Protein AF-A0A937BMG2-F1 (afdb_monomer)

Solvent-accessible surface area (backbone atoms only — not comparable to full-atom values): 7949 Å² total; per-residue (Å²): 131,71,90,59,48,69,49,46,76,72,67,55,80,77,91,63,54,74,65,59,49,51,59,53,59,67,68,58,58,62,50,76,37,63,42,77,58,66,40,32,90,58,61,60,48,101,86,64,48,54,66,69,43,70,67,50,51,52,50,52,52,51,52,43,49,52,44,12,68,67,45,82,71,44,69,44,48,32,33,41,40,30,57,51,87,45,74,50,58,53,53,45,35,63,73,71,65,43,77,40,61,45,56,58,38,79,53,59,69,61,49,54,70,68,46,74,87,65,74,82,63,90,85,70,96,72,85,75,86,108

Radius of gyration: 16.77 Å; Cα contacts (8 Å, |Δi|>4): 136; chains: 1; bounding box: 38×44×36 Å

Sequence (130 aa):
MDDLKSFRDQGTLFLHSPEALRERLRTIRAVIFDWDGVFNDGWKDIDGGSPFSEVGSMGVNMLRFGLWLQNEEHLPYAAVITGQHNGHAERFVQRERMHGLYMGFIHKPEAFDAFPCKAPTARGTGRLLL

Mean predicted aligned erro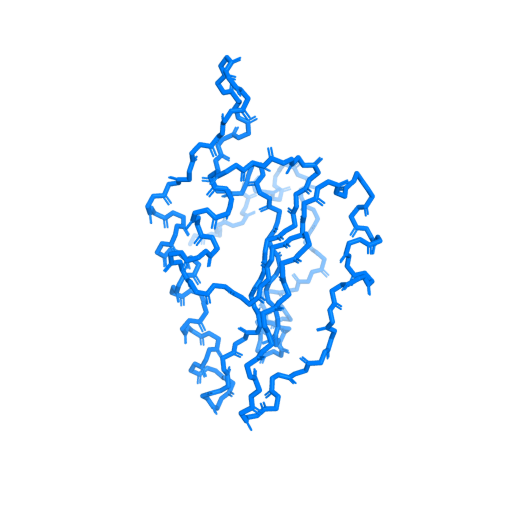r: 9.06 Å

Nearest PDB structures (foldseek):
  3n1u-assembly1_A  TM=8.073E-01  e=1.740E-04  Legionella pneumophila subsp. pneumophila str. Philadelphia 1
  3n07-assembly1_A-1  TM=7.385E-01  e=9.740E-05  Vibrio cholerae
  4hgr-assembly1_D  TM=7.710E-01  e=6.735E-04  Bacteroides thetaiotaomicron VPI-5482
  3e81-assembly1_A  TM=7.677E-01  e=1.283E-03  Bacteroides thetaiotaomicron

Foldseek 3Di:
DPPCVVVVVVVDDDPDDPVRVVVVLLPAQADEDEDQVQQFVNDADPVREGAGDPVSLVVVVVSQVVSCVSNVNQGRQYEYEYLADYVNRVVSCVVSVHPYYHYNCPPVVVVVVVPPPDRDDPDDPDDDDD

Secondary structure (DSSP, 8-state):
--TTHHHHHTT----S-HHHHHHHHTT--EEEEESTTTTS-S---TTS--PPPHHHHHHHHHHHHHHHHHTTT-PPEEEEE-SS--HHHHHHHHHTT-SEEE-S-SSHHHHHHHS------SS-------

Structure (mmCIF, N/CA/C/O backbone):
data_AF-A0A937BMG2-F1
#
_entry.id   AF-A0A937BMG2-F1
#
loop_
_atom_site.group_PDB
_atom_site.id
_atom_site.type_symbol
_atom_site.label_atom_id
_atom_site.label_alt_id
_atom_site.label_comp_id
_atom_site.label_asym_id
_atom_site.label_entity_id
_atom_site.label_seq_id
_atom_site.pdbx_PDB_ins_code
_atom_site.Cartn_x
_atom_site.Cartn_y
_atom_site.Cartn_z
_atom_site.occupancy
_atom_site.B_iso_or_equiv
_atom_site.auth_seq_id
_atom_site.auth_comp_id
_atom_site.auth_asym_id
_atom_site.auth_atom_id
_atom_site.pdbx_PDB_model_num
ATOM 1 N N . MET A 1 1 ? -14.597 23.841 6.722 1.00 55.25 1 MET A N 1
ATOM 2 C CA . MET A 1 1 ? -14.356 23.955 5.270 1.00 55.25 1 MET A CA 1
ATOM 3 C C . MET A 1 1 ? -14.721 22.598 4.688 1.00 55.25 1 MET A C 1
ATOM 5 O O . MET A 1 1 ? -14.432 21.612 5.350 1.00 55.25 1 MET A O 1
ATOM 9 N N . ASP A 1 2 ? -15.472 22.526 3.588 1.00 79.31 2 ASP A N 1
ATOM 10 C CA . ASP A 1 2 ? -15.768 21.232 2.953 1.00 79.31 2 ASP A CA 1
ATOM 11 C C . ASP A 1 2 ? -14.614 20.891 2.008 1.00 79.31 2 ASP A C 1
ATOM 13 O O . ASP A 1 2 ? -14.582 21.356 0.867 1.00 79.31 2 ASP A O 1
ATOM 17 N N . ASP A 1 3 ? -13.648 20.124 2.512 1.00 80.69 3 ASP A N 1
ATOM 18 C CA . ASP A 1 3 ? -12.410 19.766 1.806 1.00 80.69 3 ASP A CA 1
ATOM 19 C C . ASP A 1 3 ? -12.669 18.975 0.508 1.00 80.69 3 ASP A C 1
ATOM 21 O O . ASP A 1 3 ? -11.785 18.839 -0.336 1.00 80.69 3 ASP A O 1
ATOM 25 N N . LEU A 1 4 ? -13.898 18.480 0.311 1.00 83.81 4 LEU A N 1
ATOM 26 C CA . LEU A 1 4 ? -14.307 17.716 -0.866 1.00 83.81 4 LEU A CA 1
ATOM 27 C C . LEU A 1 4 ? -14.977 18.571 -1.948 1.00 83.81 4 LEU A C 1
ATOM 29 O O . LEU A 1 4 ? -15.289 18.059 -3.027 1.00 83.81 4 LEU A O 1
ATOM 33 N N . LYS A 1 5 ? -15.215 19.863 -1.688 1.00 85.88 5 LYS A N 1
ATOM 34 C CA . LYS A 1 5 ? -15.963 20.733 -2.603 1.00 85.88 5 LYS A CA 1
ATOM 35 C C . LYS A 1 5 ? -15.314 20.819 -3.987 1.00 85.88 5 LYS A C 1
ATOM 37 O O . LYS A 1 5 ? -16.014 20.659 -4.981 1.00 85.88 5 LYS A O 1
ATOM 42 N N . SER A 1 6 ? -13.997 21.015 -4.056 1.00 91.06 6 SER A N 1
ATOM 43 C CA . SER A 1 6 ? -13.262 21.118 -5.327 1.00 91.06 6 SER A CA 1
ATOM 44 C C . SER A 1 6 ? -13.437 19.873 -6.201 1.00 91.06 6 SER A C 1
ATOM 46 O O . SER A 1 6 ? -13.634 19.989 -7.406 1.00 91.06 6 SER A O 1
ATOM 48 N N . PHE A 1 7 ? -13.444 18.687 -5.594 1.00 89.38 7 PHE A N 1
ATOM 49 C CA . PHE A 1 7 ? -13.655 17.424 -6.298 1.00 89.38 7 PHE A CA 1
ATOM 50 C C . PHE A 1 7 ? -15.085 17.299 -6.830 1.00 89.38 7 PHE A C 1
ATOM 52 O O . PHE A 1 7 ? -15.277 16.866 -7.967 1.00 89.38 7 PHE A O 1
ATOM 59 N N . ARG A 1 8 ? -16.094 17.709 -6.044 1.00 87.75 8 ARG A N 1
ATOM 60 C CA . ARG A 1 8 ? -17.499 17.726 -6.496 1.00 87.75 8 ARG A CA 1
ATOM 61 C C . ARG A 1 8 ? -17.709 18.701 -7.646 1.00 87.75 8 AR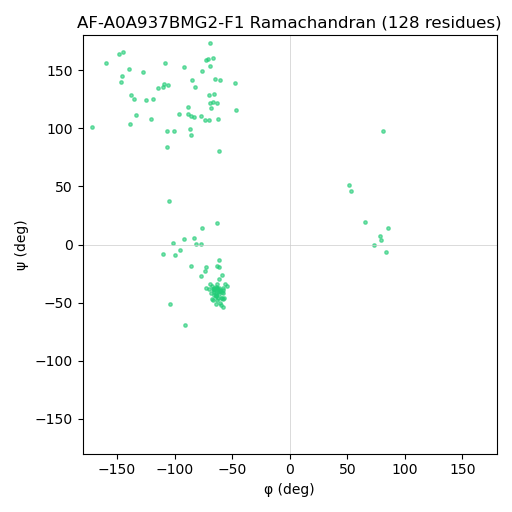G A C 1
ATOM 63 O O . ARG A 1 8 ? -18.365 18.346 -8.619 1.00 87.75 8 ARG A O 1
ATOM 70 N N . ASP A 1 9 ? -17.123 19.893 -7.550 1.00 93.38 9 ASP A N 1
ATOM 71 C CA . ASP A 1 9 ? -17.197 20.914 -8.599 1.00 93.38 9 ASP A CA 1
ATOM 72 C C . ASP A 1 9 ? -16.567 20.416 -9.917 1.00 93.38 9 ASP A C 1
ATOM 74 O O . ASP A 1 9 ? -17.011 20.791 -10.998 1.00 93.38 9 ASP A O 1
ATOM 78 N N . GLN A 1 10 ? -15.569 19.528 -9.836 1.00 93.25 10 GLN A N 1
ATOM 79 C CA . GLN A 1 10 ? -14.946 18.856 -10.984 1.00 93.25 10 GLN A CA 1
ATOM 80 C C . GLN A 1 10 ? -15.722 17.619 -11.480 1.00 93.25 10 GLN A C 1
ATOM 82 O O . GLN A 1 10 ? -15.255 16.916 -12.373 1.00 93.25 10 GLN A O 1
ATOM 87 N N . GLY A 1 11 ? -16.904 17.335 -10.922 1.00 92.25 11 GLY A N 1
ATOM 88 C CA . GLY A 1 11 ? -17.761 16.223 -11.340 1.00 92.25 11 GLY A CA 1
ATOM 89 C C . GLY A 1 11 ? -17.436 14.876 -10.689 1.00 92.25 11 GLY A C 1
ATOM 90 O O . GLY A 1 11 ? -17.921 13.845 -11.153 1.00 92.25 11 GLY A O 1
ATOM 91 N N . THR A 1 12 ? -16.641 14.853 -9.614 1.00 92.44 12 THR A N 1
ATOM 92 C CA . THR A 1 12 ? -16.333 13.606 -8.895 1.00 92.44 12 THR A CA 1
ATOM 93 C C . THR A 1 12 ? -17.587 13.049 -8.225 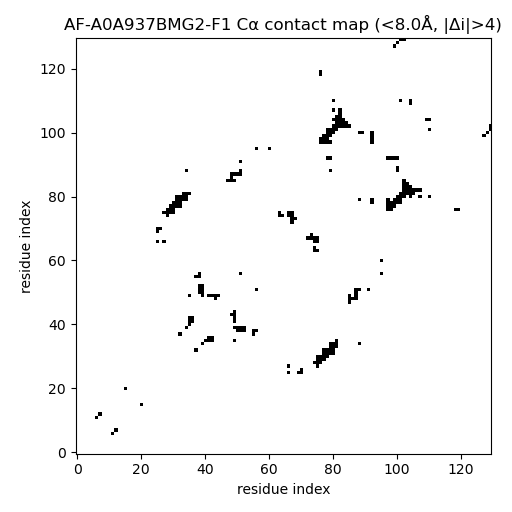1.00 92.44 12 THR A C 1
ATOM 95 O O . THR A 1 12 ? -18.195 13.698 -7.370 1.00 92.44 12 THR A O 1
ATOM 98 N N . LEU A 1 13 ? -17.940 11.808 -8.566 1.00 87.94 13 LEU A N 1
ATOM 99 C CA . LEU A 1 13 ? -19.010 11.067 -7.906 1.00 87.94 13 LEU A CA 1
ATOM 100 C C . LEU A 1 13 ? -18.457 10.307 -6.693 1.00 87.94 13 LEU A C 1
ATOM 102 O O . LEU A 1 13 ? -17.640 9.398 -6.829 1.00 87.94 13 LEU A O 1
ATOM 106 N N . PHE A 1 14 ? -18.948 10.637 -5.500 1.00 86.44 14 PHE A N 1
ATOM 107 C CA . PHE A 1 14 ? -18.618 9.905 -4.278 1.00 86.44 14 PHE A CA 1
ATOM 108 C C . PHE A 1 14 ? -19.565 8.715 -4.114 1.00 86.44 14 PHE A C 1
ATOM 110 O O . PHE A 1 14 ? -20.749 8.889 -3.839 1.00 86.44 14 PHE A O 1
ATOM 117 N N . LEU A 1 15 ? -19.040 7.499 -4.277 1.00 88.75 15 LEU A N 1
ATOM 118 C CA . LEU A 1 15 ? -19.835 6.265 -4.209 1.00 88.75 15 LEU A CA 1
ATOM 119 C C . LEU A 1 15 ? -20.269 5.892 -2.782 1.00 88.75 15 LEU A C 1
ATOM 121 O O . LEU A 1 15 ? -21.235 5.154 -2.599 1.00 88.75 15 LEU A O 1
ATOM 125 N N . HIS A 1 16 ? -19.553 6.379 -1.767 1.00 88.12 16 HIS A N 1
ATOM 126 C CA . HIS A 1 16 ? -19.788 6.056 -0.362 1.00 88.12 16 HIS A CA 1
ATOM 127 C C . HIS A 1 16 ? -19.622 7.293 0.520 1.00 88.12 16 HIS A C 1
ATOM 129 O O . HIS A 1 16 ? -18.832 8.185 0.203 1.00 88.12 16 HIS A O 1
ATOM 135 N N . SER A 1 17 ? -20.343 7.328 1.644 1.00 89.19 17 SER A N 1
ATOM 136 C CA . SER A 1 17 ? -20.139 8.357 2.664 1.00 89.19 17 SER A CA 1
ATOM 137 C C . SER A 1 17 ? -18.809 8.141 3.407 1.00 89.19 17 SER A C 1
ATOM 139 O O . SER A 1 17 ? -18.282 7.020 3.415 1.00 89.19 17 SER A O 1
ATOM 141 N N . PRO A 1 18 ? -18.261 9.176 4.067 1.00 87.94 18 PRO A N 1
ATOM 142 C CA . PRO A 1 18 ? -17.075 9.035 4.912 1.00 87.94 18 PRO A CA 1
ATOM 143 C C . PRO A 1 18 ? -17.224 7.962 6.001 1.00 87.94 18 PRO A C 1
ATOM 145 O O . PRO A 1 18 ? -16.271 7.247 6.302 1.00 87.94 18 PRO A O 1
ATOM 148 N N . GLU A 1 19 ? -18.422 7.812 6.565 1.00 91.44 19 GLU A N 1
ATOM 149 C CA . GLU A 1 19 ? -18.742 6.803 7.579 1.00 91.44 19 GLU A CA 1
ATOM 150 C C . GLU A 1 19 ? -18.688 5.399 6.977 1.00 91.44 19 GLU A C 1
ATOM 152 O O . GLU A 1 19 ? -18.030 4.519 7.527 1.00 91.44 19 GLU A O 1
ATOM 157 N N . ALA A 1 20 ? -19.302 5.202 5.807 1.00 91.38 20 ALA A N 1
ATOM 158 C CA . ALA A 1 20 ? -19.256 3.925 5.103 1.00 91.38 20 ALA A CA 1
ATOM 159 C C . ALA A 1 20 ? -17.820 3.547 4.7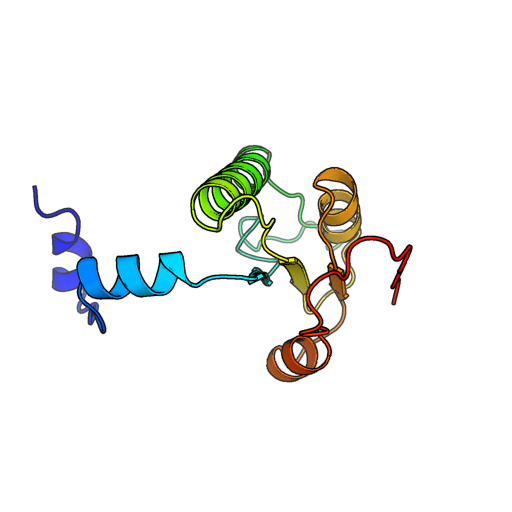04 1.00 91.38 20 ALA A C 1
ATOM 161 O O . ALA A 1 20 ? -17.430 2.385 4.815 1.00 91.38 20 ALA A O 1
ATOM 162 N N . LEU A 1 21 ? -17.008 4.520 4.278 1.00 89.62 21 LEU A N 1
ATOM 163 C CA . LEU A 1 21 ? -15.594 4.286 3.995 1.00 89.62 21 LEU A CA 1
ATOM 164 C C . LEU A 1 21 ? -14.828 3.892 5.265 1.00 89.62 21 LEU A C 1
ATOM 166 O O . LEU A 1 21 ? -14.060 2.932 5.233 1.00 89.62 21 LEU A O 1
ATOM 170 N N . ARG A 1 22 ? -15.065 4.586 6.385 1.00 89.25 22 ARG A N 1
ATOM 171 C CA . ARG A 1 22 ? -14.440 4.282 7.679 1.00 89.25 22 ARG A CA 1
ATOM 172 C C . ARG A 1 22 ? -14.733 2.852 8.121 1.00 89.25 22 ARG A C 1
ATOM 174 O O . ARG A 1 22 ? -13.799 2.141 8.475 1.00 89.25 22 ARG A O 1
ATOM 181 N N . GLU A 1 23 ? -15.986 2.411 8.043 1.00 90.69 23 GLU A N 1
ATOM 182 C CA . GLU A 1 23 ? -16.353 1.038 8.410 1.00 90.69 23 GLU A CA 1
ATOM 183 C C . GLU A 1 23 ? -15.683 -0.004 7.509 1.00 90.69 23 GLU A C 1
ATOM 185 O O . GLU A 1 23 ? -15.203 -1.027 7.993 1.00 90.69 23 GLU A O 1
ATOM 190 N N . ARG A 1 24 ? -15.542 0.272 6.207 1.00 89.56 24 ARG A N 1
ATOM 191 C CA . ARG A 1 24 ? -14.801 -0.621 5.302 1.00 89.56 24 ARG A CA 1
ATOM 192 C C . ARG A 1 24 ? -13.320 -0.704 5.672 1.00 89.56 24 ARG A C 1
ATOM 194 O O . ARG A 1 24 ? -12.783 -1.810 5.721 1.00 89.56 24 ARG A O 1
ATOM 201 N N . LEU A 1 25 ? -12.679 0.430 5.971 1.00 87.69 25 LEU A N 1
ATOM 202 C CA . LEU A 1 25 ? -11.262 0.487 6.351 1.00 87.69 25 LEU A CA 1
ATOM 203 C C . LEU A 1 25 ? -10.957 -0.365 7.594 1.00 87.69 25 LEU A C 1
ATOM 205 O O . LEU A 1 25 ? -9.938 -1.050 7.613 1.00 87.69 25 LEU A O 1
ATOM 209 N N . ARG A 1 26 ? -11.870 -0.405 8.577 1.00 85.88 26 ARG A N 1
ATOM 210 C CA . ARG A 1 26 ? -11.728 -1.219 9.803 1.00 85.88 26 ARG A CA 1
ATOM 211 C C . ARG A 1 26 ? -11.639 -2.723 9.554 1.00 85.88 26 ARG A C 1
ATOM 213 O O . ARG A 1 26 ? -11.230 -3.458 10.436 1.00 85.88 26 ARG A O 1
ATOM 220 N N . THR A 1 27 ? -12.073 -3.196 8.390 1.00 86.50 27 THR A N 1
ATOM 221 C CA . THR A 1 27 ? -12.090 -4.632 8.058 1.00 86.50 27 THR A CA 1
ATOM 222 C C . THR A 1 27 ? -10.934 -5.045 7.150 1.00 86.50 27 THR A C 1
ATOM 224 O O . THR A 1 27 ? -10.833 -6.208 6.748 1.00 86.50 27 THR A O 1
ATOM 227 N N . ILE A 1 28 ? -10.056 -4.101 6.797 1.00 90.44 28 ILE A N 1
ATOM 228 C CA . ILE A 1 28 ? -8.937 -4.355 5.896 1.00 90.44 28 ILE A CA 1
ATOM 229 C C . ILE A 1 28 ? -7.921 -5.262 6.582 1.00 90.44 28 ILE A C 1
ATOM 231 O O . ILE A 1 28 ? -7.338 -4.916 7.604 1.00 90.44 28 ILE A O 1
ATOM 235 N N . ARG A 1 29 ? -7.664 -6.413 5.955 1.00 90.12 2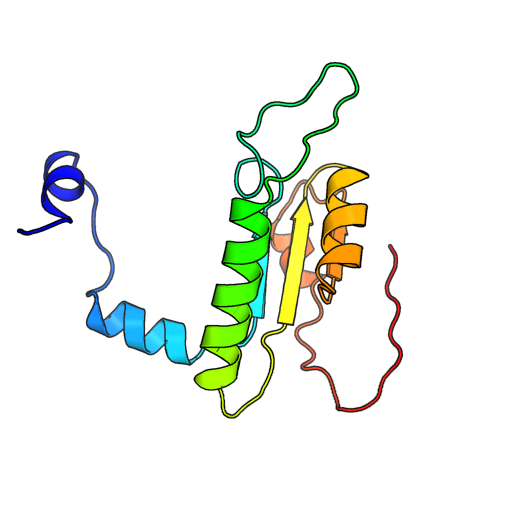9 ARG A N 1
ATOM 236 C CA . ARG A 1 29 ? -6.658 -7.397 6.390 1.00 90.12 29 ARG A CA 1
ATOM 237 C C . ARG A 1 29 ? -5.446 -7.474 5.466 1.00 90.12 29 ARG A C 1
ATOM 239 O O . ARG A 1 29 ? -4.471 -8.147 5.789 1.00 90.12 29 ARG A O 1
ATOM 246 N N . ALA A 1 30 ? -5.507 -6.805 4.319 1.00 91.75 30 ALA A N 1
ATOM 247 C CA . ALA A 1 30 ? -4.428 -6.767 3.349 1.00 91.75 30 ALA A CA 1
ATOM 248 C C . ALA A 1 30 ? -4.392 -5.414 2.638 1.00 91.75 30 ALA A C 1
ATOM 250 O O . ALA A 1 30 ? -5.434 -4.870 2.278 1.00 91.75 30 ALA A O 1
ATOM 251 N N . VAL A 1 31 ? -3.187 -4.903 2.411 1.00 92.31 31 VAL A N 1
ATOM 252 C CA . VAL A 1 31 ? -2.912 -3.743 1.566 1.00 92.31 31 VAL A CA 1
ATOM 253 C C . VAL A 1 31 ? -2.007 -4.186 0.423 1.00 92.31 31 VAL A C 1
ATOM 255 O O . VAL A 1 31 ? -0.962 -4.799 0.635 1.00 92.31 31 VAL A O 1
ATOM 258 N N . ILE A 1 32 ? -2.437 -3.925 -0.803 1.00 91.62 32 ILE A N 1
ATOM 259 C CA . ILE A 1 32 ? -1.710 -4.316 -2.007 1.00 91.62 32 ILE A CA 1
ATOM 260 C C . ILE A 1 32 ? -1.505 -3.051 -2.819 1.00 91.62 32 ILE A C 1
ATOM 262 O O . ILE A 1 32 ? -2.466 -2.339 -3.108 1.00 91.62 32 ILE A O 1
ATOM 266 N N . PHE A 1 33 ? -0.252 -2.765 -3.141 1.00 91.44 33 PHE A N 1
ATOM 267 C CA . PHE A 1 33 ? 0.134 -1.545 -3.827 1.00 91.44 33 PHE A CA 1
ATOM 268 C C . PHE A 1 33 ? 0.562 -1.860 -5.253 1.00 91.44 33 PHE A C 1
ATOM 270 O O . PHE A 1 33 ? 1.295 -2.820 -5.485 1.00 91.44 33 PHE A O 1
ATOM 277 N N . ASP A 1 34 ? 0.137 -1.023 -6.192 1.00 89.06 34 ASP A N 1
ATOM 278 C CA . ASP A 1 34 ? 0.869 -0.883 -7.448 1.00 89.06 34 ASP A CA 1
ATOM 279 C C . ASP A 1 34 ? 2.240 -0.242 -7.173 1.00 89.06 34 ASP A 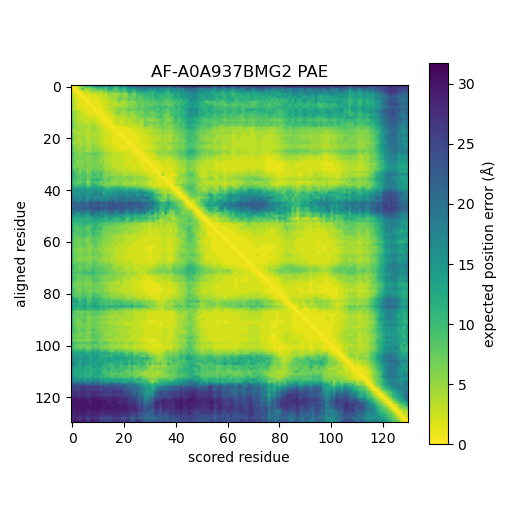C 1
ATOM 281 O O . ASP A 1 34 ? 2.435 0.369 -6.118 1.00 89.06 34 ASP A O 1
ATOM 285 N N . TRP A 1 35 ? 3.194 -0.381 -8.092 1.00 88.25 35 TRP A N 1
ATOM 286 C CA . TRP A 1 35 ? 4.513 0.240 -7.934 1.00 88.25 35 TRP A CA 1
ATOM 287 C C . TRP A 1 35 ? 4.572 1.639 -8.548 1.00 88.25 35 TRP A C 1
ATOM 289 O O . TRP A 1 35 ? 4.668 2.640 -7.830 1.00 88.25 35 TRP A O 1
ATOM 299 N N . ASP A 1 36 ? 4.506 1.697 -9.880 1.00 81.94 36 ASP A N 1
ATOM 300 C CA . ASP A 1 36 ? 4.670 2.932 -10.640 1.00 81.94 36 ASP A CA 1
ATOM 301 C C . ASP A 1 36 ? 3.464 3.859 -10.428 1.00 81.94 36 ASP A C 1
ATOM 303 O O . ASP A 1 36 ? 2.315 3.440 -10.556 1.00 81.94 36 ASP A O 1
ATOM 307 N N . GLY A 1 37 ? 3.716 5.121 -10.075 1.00 81.38 37 GLY A N 1
ATOM 308 C CA . GLY A 1 37 ? 2.669 6.099 -9.750 1.00 81.38 37 GLY A CA 1
ATOM 309 C C . GLY A 1 37 ? 2.144 6.043 -8.307 1.00 81.38 37 GLY A C 1
ATOM 310 O O . GLY A 1 37 ? 1.360 6.908 -7.920 1.00 81.38 37 GLY A O 1
ATOM 311 N N . VAL A 1 38 ? 2.561 5.056 -7.499 1.00 86.50 38 VAL A N 1
ATOM 312 C CA . VAL A 1 38 ? 2.226 4.972 -6.061 1.00 86.50 38 VAL A CA 1
ATOM 313 C C . VAL A 1 38 ? 3.414 5.378 -5.197 1.00 86.50 38 VAL A C 1
ATOM 315 O O . VAL A 1 38 ? 3.280 6.214 -4.306 1.00 86.50 38 VAL A O 1
ATOM 318 N N . PHE A 1 39 ? 4.581 4.784 -5.449 1.00 83.81 39 PHE A N 1
ATOM 319 C CA . PHE A 1 39 ? 5.804 5.064 -4.683 1.00 83.81 39 PHE A CA 1
ATOM 320 C C . PHE A 1 39 ? 6.748 6.039 -5.381 1.00 83.81 39 PHE A C 1
ATOM 322 O O . PHE A 1 39 ? 7.726 6.492 -4.778 1.00 83.81 39 PHE A O 1
ATOM 329 N N . ASN A 1 40 ? 6.444 6.344 -6.636 1.00 79.62 40 ASN A N 1
ATOM 330 C CA . ASN A 1 40 ? 7.207 7.189 -7.531 1.00 79.62 40 ASN A CA 1
ATOM 331 C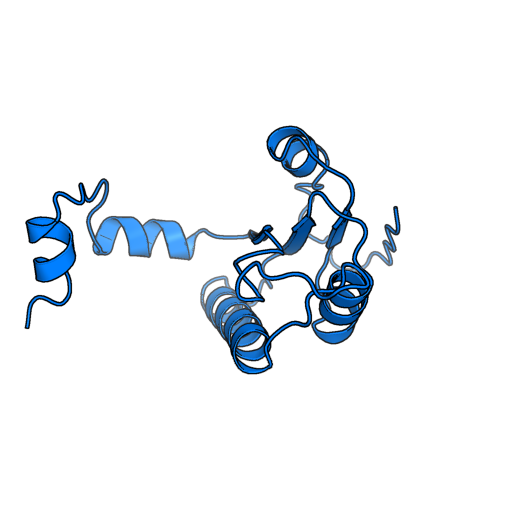 C . ASN A 1 40 ? 6.244 7.978 -8.427 1.00 79.62 40 ASN A C 1
ATOM 333 O O . ASN A 1 40 ? 5.071 7.625 -8.543 1.00 79.62 40 ASN A O 1
ATOM 337 N N . ASP A 1 41 ? 6.746 9.006 -9.102 1.00 76.75 41 ASP A N 1
ATOM 338 C CA . ASP A 1 41 ? 5.930 9.870 -9.965 1.00 76.75 41 ASP A CA 1
ATOM 339 C C . ASP A 1 41 ? 5.566 9.214 -11.316 1.00 76.75 41 ASP A C 1
ATOM 341 O O . ASP A 1 41 ? 5.165 9.894 -12.259 1.00 76.75 41 ASP A O 1
ATOM 345 N N . GLY A 1 42 ? 5.755 7.897 -11.458 1.00 61.81 42 GLY A N 1
ATOM 346 C CA . GLY A 1 42 ? 5.527 7.146 -12.695 1.00 61.81 42 GLY A CA 1
ATOM 347 C C . GLY A 1 42 ? 6.586 7.379 -13.777 1.00 61.81 42 GLY A C 1
ATOM 348 O O . GLY A 1 42 ? 6.511 6.779 -14.850 1.00 61.81 42 GLY A O 1
ATOM 349 N N . TRP A 1 43 ? 7.584 8.225 -13.506 1.00 60.53 43 TRP A N 1
ATOM 350 C CA . TRP A 1 43 ? 8.727 8.451 -14.385 1.00 60.53 43 TRP A CA 1
ATOM 351 C C . TRP A 1 43 ? 9.784 7.367 -14.181 1.00 60.53 43 TRP A C 1
ATOM 353 O O . TRP A 1 43 ? 10.124 7.001 -13.051 1.00 60.53 43 TRP A O 1
ATOM 363 N N . LYS A 1 44 ? 10.306 6.865 -15.299 1.00 65.38 44 LYS A N 1
ATOM 364 C CA . LYS A 1 44 ? 11.399 5.894 -15.345 1.00 65.38 44 LYS A CA 1
ATOM 365 C C . LYS A 1 44 ? 12.667 6.612 -15.786 1.00 65.38 44 LYS A C 1
ATOM 367 O O . LYS A 1 44 ? 12.606 7.451 -16.687 1.00 65.38 44 LYS A O 1
ATOM 372 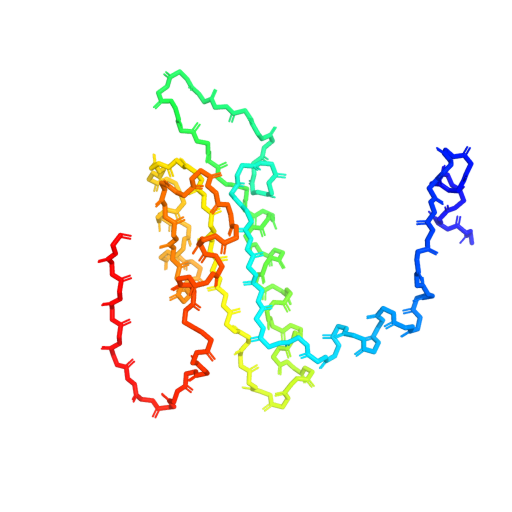N N . ASP A 1 45 ? 13.791 6.313 -15.147 1.00 63.12 45 ASP A N 1
ATOM 373 C CA . ASP A 1 45 ? 15.090 6.768 -15.634 1.00 63.12 45 ASP A CA 1
ATOM 374 C C . ASP A 1 45 ? 15.473 6.048 -16.945 1.00 63.12 45 ASP A C 1
ATOM 376 O O . ASP A 1 45 ? 14.772 5.149 -17.420 1.00 63.12 45 ASP A O 1
ATOM 380 N N . ILE A 1 46 ? 16.579 6.479 -17.560 1.00 57.06 46 ILE A N 1
ATOM 381 C CA . ILE A 1 46 ? 17.104 5.908 -18.814 1.00 57.06 46 ILE A CA 1
ATOM 382 C C . ILE A 1 46 ? 17.413 4.405 -18.676 1.00 57.06 46 ILE A C 1
ATOM 384 O O . ILE A 1 46 ? 17.323 3.677 -19.663 1.00 57.06 46 ILE A O 1
ATOM 388 N N . ASP A 1 47 ? 17.701 3.939 -17.459 1.00 60.97 47 ASP A N 1
ATOM 389 C CA . ASP A 1 47 ? 17.990 2.542 -17.131 1.00 60.97 47 ASP A CA 1
ATOM 390 C C . ASP A 1 47 ? 16.720 1.756 -16.721 1.00 60.97 47 ASP A C 1
ATOM 392 O O . ASP A 1 47 ? 16.791 0.580 -16.358 1.00 60.97 47 ASP A O 1
ATOM 396 N N . GLY A 1 48 ? 15.536 2.378 -16.807 1.00 56.56 48 GLY A N 1
ATOM 397 C CA . GLY A 1 48 ? 14.234 1.780 -16.500 1.00 56.56 48 GLY A CA 1
ATOM 398 C C . GLY A 1 48 ? 13.897 1.698 -15.006 1.00 56.56 48 GLY A C 1
ATOM 399 O O . GLY A 1 48 ? 12.851 1.147 -14.648 1.00 56.56 48 GLY A O 1
ATOM 400 N N . GLY A 1 49 ? 14.750 2.237 -14.134 1.00 57.84 49 GLY A N 1
ATOM 401 C CA . GLY A 1 49 ? 14.547 2.310 -12.694 1.00 57.84 49 GLY A CA 1
ATOM 402 C C . GLY A 1 49 ? 13.560 3.409 -12.305 1.00 57.84 49 GLY A C 1
ATOM 403 O O . GLY A 1 49 ? 13.444 4.444 -12.958 1.00 57.84 49 GLY A O 1
ATOM 404 N N . SER A 1 50 ? 12.828 3.187 -11.213 1.00 65.44 50 SER A N 1
ATOM 405 C CA . SER A 1 50 ? 12.037 4.243 -10.578 1.00 65.44 50 SER A CA 1
ATOM 406 C C . SER A 1 50 ? 12.191 4.123 -9.060 1.00 65.44 50 SER A C 1
ATOM 408 O O . SER A 1 50 ? 11.664 3.167 -8.472 1.00 65.44 50 SER A O 1
ATOM 410 N N . PRO A 1 51 ? 13.002 4.994 -8.428 1.00 75.31 51 PRO A N 1
ATOM 411 C CA . PRO A 1 51 ? 13.266 4.932 -6.997 1.00 75.31 51 PRO A CA 1
ATOM 412 C C . PRO A 1 51 ? 12.013 5.305 -6.199 1.00 75.31 51 PRO A C 1
ATOM 414 O O . PRO A 1 51 ? 11.156 6.043 -6.674 1.00 75.31 51 PRO A O 1
ATOM 417 N N . PHE A 1 52 ? 11.910 4.804 -4.969 1.00 79.06 52 PHE A N 1
ATOM 418 C CA . PHE A 1 52 ? 10.798 5.131 -4.076 1.00 79.06 52 PHE A CA 1
ATOM 419 C C . PHE A 1 52 ? 11.131 6.333 -3.184 1.00 79.06 52 PHE A C 1
ATOM 421 O O . PHE A 1 52 ? 12.294 6.572 -2.846 1.00 79.06 52 PHE A O 1
ATOM 428 N N . SER A 1 53 ? 10.103 7.066 -2.754 1.00 81.69 53 SER A N 1
ATOM 429 C CA . SER A 1 53 ? 10.261 8.149 -1.779 1.00 81.69 53 SER A CA 1
ATOM 430 C C . SER A 1 53 ? 10.238 7.642 -0.332 1.00 81.69 53 SER A C 1
ATOM 432 O O . SER A 1 53 ? 9.439 6.780 0.043 1.00 81.69 53 SER A O 1
ATOM 434 N N . GLU A 1 54 ? 11.080 8.228 0.522 1.00 81.44 54 GLU A N 1
ATOM 435 C CA . GLU A 1 54 ? 11.092 7.913 1.959 1.00 81.44 54 GLU A CA 1
ATOM 436 C C . GLU A 1 54 ? 9.761 8.284 2.632 1.00 81.44 54 GLU A C 1
ATOM 438 O O . GLU A 1 54 ? 9.271 7.571 3.506 1.00 81.44 54 GLU A O 1
ATOM 443 N N . VAL A 1 55 ? 9.127 9.363 2.164 1.00 84.25 55 VAL A N 1
ATOM 444 C CA . VAL A 1 55 ? 7.802 9.791 2.629 1.00 84.25 55 VAL A CA 1
ATOM 445 C C . VAL A 1 55 ? 6.746 8.728 2.315 1.00 84.25 55 VAL A C 1
ATOM 447 O O . VAL A 1 55 ? 5.974 8.365 3.202 1.00 84.25 55 VAL A O 1
ATOM 450 N N . GLY A 1 56 ? 6.739 8.178 1.095 1.00 84.62 56 GLY A N 1
ATOM 451 C CA . GLY A 1 56 ? 5.835 7.087 0.720 1.00 84.62 56 GLY A CA 1
ATOM 452 C C . GLY A 1 56 ? 6.078 5.824 1.549 1.00 84.62 56 GLY A C 1
ATOM 453 O O . GLY A 1 56 ? 5.132 5.199 2.028 1.00 84.62 56 GLY A O 1
ATOM 454 N N . SER A 1 57 ? 7.349 5.504 1.802 1.00 87.94 57 SER A N 1
ATOM 455 C CA . SER A 1 57 ? 7.747 4.388 2.661 1.00 87.94 57 SER A CA 1
ATOM 456 C C . SER A 1 57 ? 7.188 4.501 4.078 1.00 87.94 57 SER A C 1
ATOM 458 O O . SER A 1 57 ? 6.508 3.599 4.573 1.00 87.94 57 SER A O 1
ATOM 460 N N . MET A 1 58 ? 7.442 5.636 4.730 1.00 89.69 58 MET A N 1
ATOM 461 C CA . MET A 1 58 ? 6.955 5.889 6.082 1.00 89.69 58 MET A CA 1
ATOM 462 C C . MET A 1 58 ? 5.429 5.948 6.124 1.00 89.69 58 MET A C 1
ATOM 464 O O . MET A 1 58 ? 4.828 5.423 7.060 1.00 89.69 58 MET A O 1
ATOM 468 N N . GLY A 1 59 ? 4.796 6.506 5.090 1.00 92.38 59 GLY A N 1
ATOM 469 C CA . GLY A 1 59 ? 3.344 6.517 4.945 1.00 92.38 59 GLY A CA 1
ATOM 470 C C . GLY A 1 59 ? 2.744 5.110 4.967 1.00 92.38 59 GLY A C 1
ATOM 471 O O . GLY A 1 59 ? 1.805 4.854 5.722 1.00 92.38 59 GLY A O 1
ATOM 472 N N . VAL A 1 60 ? 3.323 4.165 4.221 1.00 92.94 60 VAL A N 1
ATOM 473 C CA . VAL A 1 60 ? 2.862 2.767 4.231 1.00 92.94 60 VAL A CA 1
ATOM 474 C C . VAL A 1 60 ? 3.083 2.099 5.584 1.00 92.94 60 VAL A C 1
ATOM 476 O O . VAL A 1 60 ? 2.207 1.369 6.052 1.00 92.94 60 VAL A O 1
ATOM 479 N N . ASN A 1 61 ? 4.200 2.365 6.257 1.00 93.88 61 ASN A N 1
ATOM 480 C CA . ASN A 1 61 ? 4.431 1.820 7.594 1.00 93.88 61 ASN A CA 1
ATOM 481 C C . ASN A 1 61 ? 3.448 2.368 8.627 1.00 93.88 61 ASN A C 1
ATOM 483 O O . ASN A 1 61 ? 2.925 1.599 9.431 1.00 93.88 61 ASN A O 1
ATOM 487 N N . MET A 1 62 ? 3.141 3.665 8.579 1.00 95.62 62 MET A N 1
ATOM 488 C CA . MET A 1 62 ? 2.142 4.275 9.457 1.00 95.62 62 MET A CA 1
ATOM 489 C C . MET A 1 62 ? 0.735 3.759 9.166 1.00 95.62 62 MET A C 1
ATOM 491 O O . MET A 1 62 ? -0.007 3.471 10.103 1.00 95.62 62 MET A O 1
ATOM 495 N N . LEU A 1 63 ? 0.384 3.547 7.895 1.00 93.81 63 LEU A N 1
ATOM 496 C CA . LEU A 1 63 ? -0.875 2.902 7.522 1.00 93.81 63 LEU A CA 1
ATOM 497 C C . LEU A 1 63 ? -0.965 1.482 8.097 1.00 93.81 63 LEU A C 1
ATOM 499 O O . LEU A 1 63 ? -1.953 1.138 8.743 1.00 93.81 63 LEU A O 1
ATOM 503 N N . ARG A 1 64 ? 0.073 0.660 7.900 1.00 94.12 64 ARG A N 1
ATOM 504 C CA . ARG A 1 64 ? 0.129 -0.715 8.425 1.00 94.12 64 ARG A CA 1
ATOM 505 C C . ARG A 1 64 ? 0.053 -0.743 9.949 1.00 94.12 64 ARG A C 1
ATOM 507 O O . ARG A 1 64 ? -0.640 -1.595 10.494 1.00 94.12 64 ARG A O 1
ATOM 514 N N . PHE A 1 65 ? 0.724 0.190 10.619 1.00 94.75 65 PHE A N 1
ATOM 515 C CA . PHE A 1 65 ? 0.671 0.335 12.071 1.00 94.75 65 PHE A CA 1
ATOM 516 C C . PHE A 1 65 ? -0.722 0.755 12.560 1.00 94.75 65 PHE A C 1
ATOM 518 O O . PHE A 1 65 ? -1.246 0.168 13.503 1.00 94.75 65 PHE A O 1
ATOM 525 N N . GLY A 1 66 ? -1.369 1.708 11.887 1.00 93.81 66 GLY A N 1
ATOM 526 C CA . GLY A 1 66 ? -2.740 2.109 12.203 1.00 93.81 66 GLY A CA 1
ATOM 527 C C . GLY A 1 66 ? -3.739 0.960 12.041 1.00 93.81 66 GLY A C 1
ATOM 528 O O . GLY A 1 66 ? -4.577 0.747 12.913 1.00 93.81 66 GLY A O 1
ATOM 529 N N . LEU A 1 67 ? -3.614 0.175 10.968 1.00 93.25 67 LEU A N 1
ATOM 530 C CA . LEU A 1 67 ? -4.432 -1.022 10.752 1.00 93.25 67 LEU A CA 1
ATOM 531 C C . LEU A 1 67 ? -4.149 -2.112 11.795 1.00 93.25 67 LEU A C 1
ATOM 533 O O . LEU A 1 67 ? -5.079 -2.756 12.264 1.00 93.25 67 LEU A O 1
ATOM 537 N N . TRP A 1 68 ? -2.889 -2.292 12.199 1.00 93.62 68 TRP A N 1
ATOM 538 C CA . TRP A 1 68 ? -2.507 -3.207 13.280 1.00 93.62 68 TRP A CA 1
ATOM 539 C C . TRP A 1 68 ? -3.182 -2.835 14.609 1.00 93.62 68 TRP A C 1
ATOM 541 O O . TRP A 1 68 ? -3.779 -3.699 15.247 1.00 93.62 68 TRP A O 1
ATOM 551 N N . LEU A 1 69 ? -3.177 -1.548 14.980 1.00 93.31 69 LEU A N 1
ATOM 552 C CA . LEU A 1 69 ? -3.881 -1.052 16.172 1.00 93.31 69 LEU A CA 1
ATOM 553 C C . LEU A 1 69 ? -5.397 -1.284 16.097 1.00 93.31 69 LEU A C 1
ATOM 555 O O . LEU A 1 69 ? -6.032 -1.566 17.109 1.00 93.31 69 LEU A O 1
ATOM 559 N N . GLN A 1 70 ? -5.989 -1.147 14.908 1.00 90.19 70 GLN A N 1
ATOM 560 C CA . GLN A 1 70 ? -7.430 -1.324 14.711 1.00 90.19 70 GLN A CA 1
ATOM 561 C C . GLN A 1 70 ? -7.867 -2.793 14.690 1.00 90.19 70 GLN A C 1
ATOM 563 O O . GLN A 1 70 ? -9.005 -3.082 15.055 1.00 90.19 70 GLN A O 1
ATOM 568 N N . ASN A 1 71 ? -6.977 -3.703 14.291 1.00 88.19 71 ASN A N 1
ATOM 569 C CA . ASN A 1 71 ? -7.270 -5.119 14.070 1.00 88.19 71 ASN A CA 1
ATOM 570 C C . ASN A 1 71 ? -6.731 -6.028 15.185 1.00 88.19 71 ASN A C 1
ATOM 572 O O . ASN A 1 71 ? -6.264 -7.132 14.904 1.00 88.19 71 ASN A O 1
ATOM 576 N N . GLU A 1 72 ? -6.778 -5.576 16.441 1.00 88.88 72 GLU A N 1
ATOM 577 C CA . GLU A 1 72 ? -6.359 -6.371 17.611 1.00 88.88 72 GLU A CA 1
ATOM 578 C C . GLU A 1 72 ? -4.936 -6.928 17.466 1.00 88.88 72 GLU A C 1
ATOM 580 O O . GLU A 1 72 ? -4.679 -8.109 17.684 1.00 88.88 72 GLU A O 1
ATOM 585 N N . GLU A 1 73 ? -4.008 -6.078 17.029 1.00 90.50 73 GLU A N 1
ATOM 586 C CA . GLU A 1 73 ? -2.597 -6.424 16.862 1.00 90.50 73 GLU A CA 1
ATOM 587 C C . GLU A 1 73 ? -2.310 -7.483 15.775 1.00 90.50 73 GLU A C 1
ATOM 589 O O . GLU A 1 73 ? -1.216 -8.056 15.701 1.00 90.50 73 GLU A O 1
ATOM 594 N N . HIS A 1 74 ? -3.248 -7.690 14.849 1.00 89.44 74 HIS A N 1
ATOM 595 C CA . HIS A 1 74 ? -3.008 -8.468 13.638 1.00 89.44 74 HIS A CA 1
ATOM 596 C C . HIS A 1 74 ? -2.467 -7.570 12.525 1.00 89.44 74 HIS A C 1
ATOM 598 O O . HIS A 1 74 ? -3.161 -6.702 11.991 1.00 89.44 74 HIS A O 1
ATOM 604 N N . LEU A 1 75 ? -1.202 -7.785 12.155 1.00 90.12 75 LEU A N 1
ATOM 605 C CA . LEU A 1 75 ? -0.558 -7.012 11.096 1.00 90.12 75 LEU A CA 1
ATOM 606 C C . LEU A 1 75 ? -1.246 -7.310 9.752 1.00 90.12 75 LEU A C 1
ATOM 608 O O . LEU A 1 75 ? -1.373 -8.486 9.395 1.00 90.12 75 LEU A O 1
ATOM 612 N N . PRO A 1 76 ? -1.657 -6.288 8.975 1.00 92.06 76 PRO A N 1
ATOM 613 C CA . PRO A 1 76 ? -2.210 -6.535 7.655 1.00 92.06 76 PRO A CA 1
ATOM 614 C C . PRO A 1 76 ? -1.139 -7.142 6.748 1.00 92.06 76 PRO A C 1
ATOM 616 O O . PRO A 1 76 ? 0.029 -6.729 6.767 1.00 92.06 76 PRO A O 1
ATOM 619 N N . TYR A 1 77 ? -1.551 -8.082 5.899 1.00 92.56 77 TYR A N 1
ATOM 620 C CA . TYR A 1 77 ? -0.690 -8.526 4.811 1.00 92.56 77 TYR A CA 1
ATOM 621 C C . TYR A 1 77 ? -0.384 -7.324 3.909 1.00 92.56 77 TYR A C 1
ATOM 623 O O . TYR A 1 77 ? -1.235 -6.468 3.683 1.00 92.56 77 TYR A O 1
ATOM 631 N N . ALA A 1 78 ? 0.840 -7.233 3.409 1.00 93.62 78 ALA A N 1
ATOM 632 C CA . ALA A 1 78 ? 1.302 -6.097 2.622 1.00 93.62 78 ALA A CA 1
ATOM 633 C C . ALA A 1 78 ? 2.126 -6.609 1.450 1.00 93.62 78 ALA A C 1
ATOM 635 O O . ALA A 1 78 ? 3.046 -7.392 1.684 1.00 93.62 78 ALA A O 1
ATOM 636 N N . ALA A 1 79 ? 1.819 -6.188 0.227 1.00 93.12 79 ALA A N 1
ATOM 637 C CA . ALA A 1 79 ? 2.609 -6.551 -0.946 1.00 93.12 79 ALA A CA 1
ATOM 638 C C . ALA A 1 79 ? 2.622 -5.463 -2.013 1.00 93.12 79 ALA A C 1
ATOM 640 O O . ALA A 1 79 ? 1.761 -4.583 -2.035 1.00 93.12 79 ALA A O 1
ATOM 641 N N . VAL A 1 80 ? 3.582 -5.593 -2.924 1.00 91.50 80 VAL A N 1
ATOM 642 C CA . VAL A 1 80 ? 3.674 -4.807 -4.155 1.00 91.50 80 VAL A CA 1
ATOM 643 C C . VAL A 1 80 ? 3.370 -5.704 -5.351 1.00 91.50 80 VAL A C 1
ATOM 645 O O . VAL A 1 80 ? 3.889 -6.816 -5.438 1.00 91.50 80 VAL A O 1
ATOM 648 N N . ILE A 1 81 ? 2.564 -5.202 -6.281 1.00 90.25 81 ILE A N 1
ATOM 649 C CA . ILE A 1 81 ? 2.359 -5.765 -7.615 1.00 90.25 81 ILE A CA 1
ATOM 650 C C . ILE A 1 81 ? 2.911 -4.763 -8.626 1.00 90.25 81 ILE A C 1
ATOM 652 O O . ILE A 1 81 ? 2.649 -3.568 -8.532 1.00 90.25 81 ILE A O 1
ATOM 656 N N . THR A 1 82 ? 3.670 -5.241 -9.605 1.00 87.69 82 THR A N 1
ATOM 657 C CA . THR A 1 82 ? 4.160 -4.417 -10.709 1.00 87.69 82 THR A CA 1
ATOM 658 C C . THR A 1 82 ? 4.237 -5.216 -12.003 1.00 87.69 82 THR A C 1
ATOM 660 O O . THR A 1 82 ? 4.566 -6.402 -12.018 1.00 87.69 82 THR A O 1
ATOM 663 N N . GLY A 1 83 ? 3.962 -4.544 -13.121 1.00 85.56 83 GLY A N 1
ATOM 664 C CA . GLY A 1 83 ? 4.114 -5.120 -14.457 1.00 85.56 83 GLY A CA 1
ATOM 665 C C . GLY A 1 83 ? 5.563 -5.185 -14.941 1.00 85.56 83 GLY A C 1
ATOM 666 O O . GLY A 1 83 ? 5.803 -5.604 -16.070 1.00 85.56 83 GLY A O 1
ATOM 667 N N . GLN A 1 84 ? 6.535 -4.733 -14.145 1.00 81.88 84 GLN A N 1
ATOM 668 C CA . GLN A 1 84 ? 7.938 -4.619 -14.543 1.00 81.88 84 GLN A CA 1
ATOM 669 C C . GLN A 1 84 ? 8.854 -5.319 -13.544 1.00 81.88 84 GLN A C 1
ATOM 671 O O . GLN A 1 84 ? 8.597 -5.317 -12.343 1.00 81.88 84 GLN A O 1
ATOM 676 N N . HIS A 1 85 ? 9.967 -5.861 -14.032 1.00 82.31 85 HIS A N 1
ATOM 677 C CA . HIS A 1 85 ? 11.062 -6.260 -13.156 1.00 82.31 85 HIS A CA 1
ATOM 678 C C . HIS A 1 85 ? 11.823 -5.006 -12.733 1.00 82.31 85 HIS A C 1
ATOM 680 O O . HIS A 1 85 ? 12.460 -4.355 -13.558 1.00 82.31 85 HIS A O 1
ATOM 686 N N . ASN A 1 86 ? 11.716 -4.644 -11.455 1.00 81.31 86 ASN A N 1
ATOM 687 C CA . ASN A 1 86 ? 12.297 -3.419 -10.924 1.00 81.31 86 ASN A CA 1
ATOM 688 C C . ASN A 1 86 ? 13.043 -3.704 -9.613 1.00 81.31 86 ASN A C 1
ATOM 690 O O . ASN A 1 86 ? 12.433 -3.972 -8.577 1.00 81.31 86 ASN A O 1
ATOM 694 N N . GLY A 1 87 ? 14.373 -3.583 -9.636 1.00 85.88 87 GLY A N 1
ATOM 695 C CA . GLY A 1 87 ? 15.212 -3.796 -8.452 1.00 85.88 87 GLY A CA 1
ATOM 696 C C . GLY A 1 87 ? 14.954 -2.798 -7.314 1.00 85.88 87 GLY A C 1
ATOM 697 O O . GLY A 1 87 ? 15.302 -3.068 -6.166 1.00 85.88 87 GLY A O 1
ATOM 698 N N . HIS A 1 88 ? 14.330 -1.646 -7.582 1.00 88.00 88 HIS A N 1
ATOM 699 C CA . HIS A 1 88 ? 13.896 -0.721 -6.531 1.00 88.00 88 HIS A CA 1
ATOM 700 C C . HIS A 1 88 ? 12.682 -1.256 -5.766 1.00 88.00 88 HIS A C 1
ATOM 702 O O . HIS A 1 88 ? 12.645 -1.119 -4.543 1.00 88.00 88 HIS A O 1
ATOM 708 N N . ALA A 1 89 ? 11.748 -1.921 -6.456 1.00 89.38 89 ALA A N 1
ATOM 709 C CA . ALA A 1 89 ? 10.603 -2.579 -5.828 1.00 89.38 89 ALA A CA 1
ATOM 710 C C . ALA A 1 89 ? 11.055 -3.723 -4.916 1.00 89.38 89 ALA A C 1
ATOM 712 O O . ALA A 1 89 ? 10.592 -3.839 -3.782 1.00 89.38 89 ALA A O 1
ATOM 713 N N . GLU A 1 90 ? 12.031 -4.510 -5.374 1.00 91.00 90 GLU A N 1
ATOM 714 C CA . GLU A 1 90 ? 12.649 -5.561 -4.566 1.00 91.00 90 GLU A CA 1
ATOM 715 C C . GLU A 1 90 ? 13.298 -5.005 -3.297 1.00 91.00 90 GLU A C 1
ATOM 717 O O . GLU A 1 90 ? 12.981 -5.450 -2.190 1.00 91.00 90 GLU A O 1
ATOM 722 N N . ARG A 1 91 ? 14.160 -3.991 -3.434 1.00 90.25 91 ARG A N 1
ATOM 723 C CA . ARG A 1 91 ? 14.817 -3.358 -2.282 1.00 90.25 91 ARG A CA 1
ATOM 724 C C . ARG A 1 91 ? 13.810 -2.782 -1.294 1.00 90.25 91 ARG A C 1
ATOM 726 O O . ARG A 1 91 ? 14.000 -2.928 -0.091 1.00 90.25 91 ARG A O 1
ATOM 733 N N . PHE A 1 92 ? 12.749 -2.153 -1.787 1.00 91.62 92 PHE A N 1
ATOM 734 C CA . PHE A 1 92 ? 11.699 -1.587 -0.950 1.00 91.62 92 PHE A CA 1
ATOM 735 C C . PHE A 1 92 ? 10.942 -2.658 -0.166 1.00 91.62 92 PHE A C 1
ATOM 737 O O . PHE A 1 92 ? 10.863 -2.580 1.057 1.00 91.62 92 PHE A O 1
ATOM 744 N N . VAL A 1 93 ? 10.452 -3.701 -0.843 1.00 92.88 93 VAL A N 1
ATOM 745 C CA . VAL A 1 93 ? 9.728 -4.810 -0.203 1.00 92.88 93 VAL A CA 1
ATOM 746 C C . VAL A 1 93 ? 10.582 -5.483 0.871 1.00 92.88 93 VAL A C 1
ATOM 748 O O . VAL A 1 93 ? 10.081 -5.766 1.962 1.00 92.88 93 VAL A O 1
ATOM 751 N N . GLN A 1 94 ? 11.875 -5.686 0.605 1.00 92.75 94 GLN A N 1
ATOM 752 C CA . GLN A 1 94 ? 12.808 -6.242 1.585 1.00 92.75 94 GLN A CA 1
ATOM 753 C C . GLN A 1 94 ? 13.037 -5.294 2.771 1.00 92.75 94 GLN A C 1
ATOM 755 O O . GLN A 1 94 ? 12.957 -5.729 3.923 1.00 92.75 94 GLN A O 1
ATOM 760 N N . ARG A 1 95 ? 13.294 -4.005 2.508 1.00 93.19 95 ARG A N 1
ATOM 761 C CA . ARG A 1 95 ? 13.566 -2.991 3.540 1.00 93.19 95 ARG A CA 1
ATOM 762 C C . ARG A 1 95 ? 12.367 -2.789 4.466 1.00 93.19 95 ARG A C 1
ATOM 764 O O . ARG A 1 95 ? 12.521 -2.855 5.682 1.00 93.19 95 ARG A O 1
ATOM 771 N N . GLU A 1 96 ? 11.177 -2.637 3.890 1.00 93.38 96 GLU A N 1
ATOM 772 C CA . GLU A 1 96 ? 9.924 -2.406 4.622 1.00 93.38 96 GLU A CA 1
ATOM 773 C C . GLU A 1 96 ? 9.293 -3.684 5.180 1.00 93.38 96 GLU A C 1
ATOM 775 O O . GLU A 1 96 ? 8.231 -3.640 5.813 1.00 93.38 96 GLU A O 1
ATOM 780 N N . ARG A 1 97 ? 9.935 -4.839 4.960 1.00 93.19 97 ARG A N 1
ATOM 781 C CA . ARG A 1 97 ? 9.453 -6.155 5.397 1.00 93.19 97 ARG A CA 1
ATOM 782 C C . ARG A 1 97 ? 8.011 -6.389 4.954 1.00 93.19 97 ARG A C 1
ATOM 784 O O . ARG A 1 97 ? 7.128 -6.678 5.769 1.00 93.19 97 ARG A O 1
ATOM 791 N N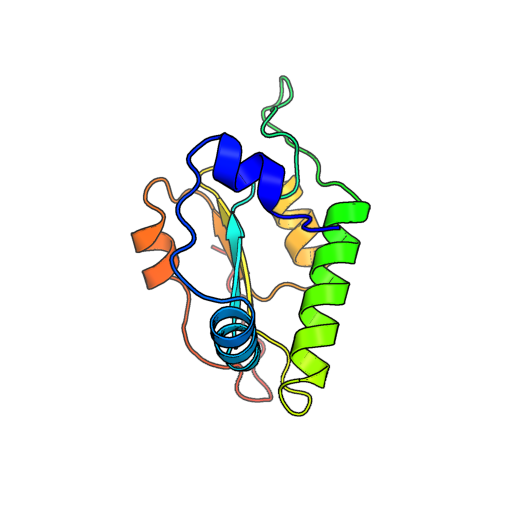 . MET A 1 98 ? 7.761 -6.186 3.665 1.00 93.06 98 MET A N 1
ATOM 792 C CA . MET A 1 98 ? 6.498 -6.585 3.060 1.00 93.06 98 MET A CA 1
ATOM 793 C C . MET A 1 98 ? 6.451 -8.105 2.915 1.00 93.06 98 MET A C 1
ATOM 795 O O . MET A 1 98 ? 7.470 -8.793 2.938 1.00 93.06 98 MET A O 1
ATOM 799 N N . HIS A 1 99 ? 5.241 -8.630 2.802 1.00 92.75 99 HIS A N 1
ATOM 800 C CA . HIS A 1 99 ? 4.982 -10.060 2.759 1.00 92.75 99 HIS A CA 1
ATOM 801 C C . HIS A 1 99 ? 5.101 -10.639 1.343 1.00 92.75 99 HIS A C 1
ATOM 803 O O . HIS A 1 99 ? 5.256 -11.850 1.208 1.00 92.75 99 HIS A O 1
ATOM 809 N N . GLY A 1 100 ? 5.042 -9.802 0.300 1.00 90.06 100 GLY A N 1
ATOM 810 C CA . GLY A 1 100 ? 5.172 -10.254 -1.082 1.00 90.06 100 GLY A CA 1
ATOM 811 C C . GLY A 1 100 ? 5.567 -9.157 -2.069 1.00 90.06 100 GLY A C 1
ATOM 812 O O . GLY A 1 100 ? 5.317 -7.969 -1.850 1.00 90.06 100 GLY A O 1
ATOM 813 N N . LEU A 1 101 ? 6.167 -9.595 -3.172 1.00 90.44 101 LEU A N 1
ATOM 814 C CA . LEU A 1 101 ? 6.457 -8.813 -4.366 1.00 90.44 101 LEU A CA 1
ATOM 815 C C . LEU A 1 101 ? 6.072 -9.665 -5.574 1.00 90.44 101 LEU A C 1
ATOM 817 O O . LEU A 1 101 ? 6.552 -10.785 -5.695 1.00 90.44 101 LEU A O 1
ATOM 821 N N . TYR A 1 102 ? 5.229 -9.130 -6.448 1.00 88.38 102 TYR A N 1
ATOM 822 C CA . TYR A 1 102 ? 4.758 -9.806 -7.654 1.00 88.38 102 TYR A CA 1
ATOM 823 C C . TYR A 1 102 ? 5.159 -8.957 -8.856 1.00 88.38 102 TYR A C 1
ATOM 825 O O . TYR A 1 102 ? 4.616 -7.870 -9.059 1.00 88.38 102 TYR A O 1
ATOM 833 N N . MET A 1 103 ? 6.140 -9.426 -9.624 1.00 86.75 103 MET A N 1
ATOM 834 C CA . MET A 1 103 ? 6.689 -8.713 -10.782 1.00 86.75 103 MET A CA 1
ATOM 835 C C . MET A 1 103 ? 6.275 -9.367 -12.099 1.00 86.75 103 MET A C 1
ATOM 837 O O . MET A 1 103 ? 5.985 -10.557 -12.147 1.00 86.75 103 MET A O 1
ATOM 841 N N . GLY A 1 104 ? 6.276 -8.585 -13.179 1.00 83.38 104 GLY A N 1
ATOM 842 C CA . GLY A 1 104 ? 6.023 -9.085 -14.535 1.00 83.38 104 GLY A CA 1
ATOM 843 C C . GLY A 1 104 ? 4.547 -9.339 -14.857 1.00 83.38 104 GLY A C 1
ATOM 844 O O . GLY A 1 104 ? 4.231 -9.848 -15.930 1.00 83.38 104 GLY A O 1
ATOM 845 N N . PHE A 1 105 ? 3.627 -8.948 -13.973 1.00 77.62 105 PHE A N 1
ATOM 846 C CA . PHE A 1 105 ? 2.196 -9.116 -14.205 1.00 77.62 105 PHE A CA 1
ATOM 847 C C . PHE A 1 105 ? 1.617 -7.934 -14.985 1.00 77.62 105 PHE A C 1
ATOM 849 O O . PHE A 1 105 ? 1.294 -6.888 -14.421 1.00 77.62 105 PHE A O 1
ATOM 856 N N . ILE A 1 106 ? 1.451 -8.110 -16.297 1.00 74.25 106 ILE A N 1
ATOM 857 C CA . ILE A 1 106 ? 0.759 -7.137 -17.160 1.00 74.25 106 ILE A CA 1
ATOM 858 C C . ILE A 1 106 ? -0.739 -7.085 -16.806 1.00 74.25 106 ILE A C 1
ATOM 860 O O . ILE A 1 106 ? -1.353 -6.016 -16.799 1.00 74.25 106 ILE A O 1
ATOM 864 N N . HIS A 1 107 ? -1.321 -8.231 -16.440 1.00 77.44 107 HIS A N 1
ATOM 865 C CA . HIS A 1 107 ? -2.718 -8.359 -16.036 1.00 77.44 107 HIS A CA 1
ATOM 866 C C . HIS A 1 107 ? -2.843 -8.427 -14.507 1.00 77.44 107 HIS A C 1
ATOM 868 O O . HIS A 1 107 ? -2.694 -9.474 -13.884 1.00 77.44 107 HIS A O 1
ATOM 874 N N . LYS A 1 108 ? -3.152 -7.283 -13.885 1.00 71.62 108 LYS A N 1
ATOM 875 C CA . LYS A 1 108 ? -3.274 -7.142 -12.419 1.00 71.62 108 LYS A CA 1
ATOM 876 C C . LYS A 1 108 ? -4.281 -8.095 -11.742 1.00 71.62 108 LYS A C 1
ATOM 878 O O . LYS A 1 108 ? -3.991 -8.497 -10.619 1.00 71.62 108 LYS A O 1
ATOM 883 N N . PRO A 1 109 ? -5.419 -8.483 -12.356 1.00 79.38 109 PRO A N 1
ATOM 884 C CA . PRO A 1 109 ? -6.300 -9.490 -11.760 1.00 79.38 109 PRO A CA 1
ATOM 885 C C . PRO A 1 109 ? -5.613 -10.845 -11.564 1.00 79.38 109 PRO A C 1
ATOM 887 O O . PRO A 1 109 ? -5.757 -11.445 -10.509 1.00 79.38 109 PRO A O 1
ATOM 890 N N . GLU A 1 110 ? -4.782 -11.280 -12.513 1.00 76.12 110 GLU A N 1
ATOM 891 C CA . GLU A 1 110 ? -4.032 -12.539 -12.395 1.00 76.12 110 GLU A CA 1
ATOM 892 C C . GLU A 1 110 ? -3.002 -12.471 -11.261 1.00 76.12 110 GLU A C 1
ATOM 894 O O . GLU A 1 110 ? -2.824 -13.429 -10.514 1.00 76.12 110 GLU A O 1
ATOM 899 N N . ALA A 1 111 ? -2.362 -11.311 -11.083 1.00 73.31 111 ALA A N 1
ATOM 900 C CA . ALA A 1 111 ? -1.467 -11.065 -9.953 1.00 73.31 111 ALA A CA 1
ATOM 901 C C . ALA A 1 111 ? -2.202 -11.115 -8.608 1.00 73.31 111 ALA A C 1
ATOM 903 O O . ALA A 1 111 ? -1.660 -11.592 -7.614 1.00 73.31 111 ALA A O 1
ATOM 904 N N . PHE A 1 112 ? -3.438 -10.613 -8.579 1.00 74.88 112 PHE A N 1
ATOM 905 C CA . PHE A 1 112 ? -4.291 -10.664 -7.400 1.00 74.88 112 PHE A CA 1
ATOM 906 C C . PHE A 1 112 ? -4.755 -12.093 -7.096 1.00 74.88 112 PHE A C 1
ATOM 908 O O . PHE A 1 112 ? -4.766 -12.487 -5.937 1.00 74.88 112 PHE A O 1
ATOM 915 N N . ASP A 1 113 ? -5.071 -12.898 -8.106 1.00 74.38 113 ASP A N 1
ATOM 916 C CA . ASP A 1 113 ? -5.418 -14.309 -7.904 1.00 74.38 113 ASP A CA 1
ATOM 917 C C . ASP A 1 113 ? -4.201 -15.140 -7.459 1.00 74.38 113 ASP A C 1
ATOM 919 O O . ASP A 1 113 ? -4.325 -16.067 -6.655 1.00 74.38 113 ASP A O 1
ATOM 923 N N . ALA A 1 114 ? -3.005 -14.786 -7.941 1.00 67.00 114 ALA A N 1
ATOM 924 C CA . ALA A 1 114 ? -1.740 -15.380 -7.515 1.00 67.00 114 ALA A CA 1
ATOM 925 C C . ALA A 1 114 ? -1.313 -14.945 -6.101 1.00 67.00 114 ALA A C 1
ATOM 927 O O . ALA A 1 114 ? -0.493 -15.617 -5.467 1.00 67.00 114 ALA A O 1
ATOM 928 N N . PHE A 1 115 ? -1.866 -13.843 -5.587 1.00 66.25 115 PHE A N 1
ATOM 929 C CA . PHE A 1 115 ? -1.633 -13.389 -4.226 1.00 66.25 115 PHE A CA 1
ATOM 930 C C . PHE A 1 115 ? -2.283 -14.384 -3.248 1.00 66.25 115 PHE A C 1
ATOM 932 O O . PHE A 1 115 ? -3.505 -14.558 -3.234 1.00 66.25 115 PHE A O 1
ATOM 939 N N . PRO A 1 116 ? -1.507 -15.061 -2.384 1.00 57.78 116 PRO A N 1
ATOM 940 C CA . PRO A 1 116 ? -2.057 -16.042 -1.479 1.00 57.78 116 PRO A CA 1
ATOM 941 C C . PRO A 1 116 ? -2.890 -15.314 -0.421 1.00 57.78 116 PRO A C 1
ATOM 943 O O . PRO A 1 116 ? -2.355 -14.748 0.528 1.00 57.78 116 PRO A O 1
ATOM 946 N N . CYS A 1 117 ? -4.218 -15.414 -0.505 1.00 51.84 117 CYS A N 1
ATOM 947 C CA . CYS A 1 117 ? -5.147 -14.999 0.557 1.00 51.84 117 CYS A CA 1
ATOM 948 C C . CYS A 1 117 ? -5.000 -15.800 1.873 1.00 51.84 117 CYS A C 1
ATOM 950 O O . CYS A 1 117 ? -5.912 -15.811 2.703 1.00 51.84 117 CYS A O 1
ATOM 952 N N . LYS A 1 118 ? -3.880 -16.494 2.104 1.00 43.78 118 LYS A N 1
ATOM 953 C CA . LYS A 1 118 ? -3.641 -17.206 3.358 1.00 43.78 118 LYS A CA 1
ATOM 954 C C . LYS A 1 118 ? -3.095 -16.219 4.382 1.00 43.78 118 LYS A C 1
ATOM 956 O O . LYS A 1 118 ? -1.961 -15.761 4.274 1.00 43.78 118 LYS A O 1
ATOM 961 N N . ALA A 1 119 ? -3.925 -15.911 5.380 1.00 38.78 119 ALA A N 1
ATOM 962 C CA . ALA A 1 119 ? -3.493 -15.227 6.593 1.00 38.78 119 ALA A CA 1
ATOM 963 C C . ALA A 1 119 ? -2.218 -15.903 7.132 1.00 38.78 119 ALA A C 1
ATOM 965 O O . ALA A 1 119 ? -2.142 -17.138 7.100 1.00 38.78 119 ALA A O 1
ATOM 966 N N . PRO A 1 120 ? -1.218 -15.141 7.607 1.00 41.22 120 PRO A N 1
ATOM 967 C CA . PRO A 1 120 ? -0.017 -15.737 8.161 1.00 41.22 120 PRO A CA 1
ATOM 968 C C . PRO A 1 120 ? -0.416 -16.558 9.388 1.00 41.22 120 PRO A C 1
ATOM 970 O O . PRO A 1 120 ? -0.771 -16.021 10.434 1.00 41.22 120 PRO A O 1
ATOM 973 N N . THR A 1 121 ? -0.372 -17.883 9.264 1.00 37.31 121 THR A N 1
ATOM 974 C CA . THR A 1 121 ? -0.349 -18.753 10.433 1.00 37.31 121 THR A CA 1
ATOM 975 C C . THR A 1 121 ? 0.933 -18.438 11.183 1.00 37.31 121 THR A C 1
ATOM 977 O O . THR A 1 121 ? 2.024 -18.519 10.612 1.00 37.31 121 THR A O 1
ATOM 980 N N . ALA A 1 122 ? 0.798 -18.036 12.447 1.00 38.62 122 ALA A N 1
ATOM 981 C CA . ALA A 1 122 ? 1.919 -17.789 13.335 1.00 38.62 122 ALA A CA 1
ATOM 982 C C . ALA A 1 122 ? 2.912 -18.960 13.245 1.00 38.62 122 ALA A C 1
ATOM 984 O O . ALA A 1 122 ? 2.581 -20.082 13.624 1.00 38.62 122 ALA A O 1
ATOM 985 N N . ARG A 1 123 ? 4.124 -18.658 12.762 1.00 38.72 123 ARG A N 1
ATOM 986 C CA . ARG A 1 123 ? 5.230 -19.575 12.422 1.00 38.72 123 ARG A CA 1
ATOM 987 C C . ARG A 1 123 ? 5.097 -20.246 11.051 1.00 38.72 123 ARG A C 1
ATOM 989 O O . ARG A 1 123 ? 4.500 -21.303 10.897 1.00 38.72 123 ARG A O 1
ATOM 996 N N . GLY A 1 124 ? 5.779 -19.660 10.073 1.00 35.12 124 GLY A N 1
ATOM 997 C CA . GLY A 1 124 ? 6.054 -20.293 8.791 1.00 35.12 124 GLY A CA 1
ATOM 998 C C . GLY A 1 124 ? 7.011 -19.443 7.972 1.00 35.12 124 GLY A C 1
ATOM 999 O O . GLY A 1 124 ? 6.619 -18.437 7.394 1.00 35.12 124 GLY A O 1
ATOM 1000 N N . THR A 1 125 ? 8.278 -19.838 7.953 1.00 41.09 125 THR A N 1
ATOM 1001 C CA . THR A 1 125 ? 9.344 -19.355 7.071 1.00 41.09 125 THR A CA 1
ATOM 1002 C C . THR A 1 125 ? 8.969 -19.664 5.616 1.00 41.09 125 THR A C 1
ATOM 1004 O O . THR A 1 125 ? 9.384 -20.667 5.050 1.00 41.09 125 THR A O 1
ATOM 1007 N N . GLY A 1 126 ? 8.122 -18.833 5.014 1.00 34.88 126 GLY A N 1
ATOM 1008 C CA . GLY A 1 126 ? 7.722 -18.938 3.614 1.00 34.88 126 GLY A CA 1
ATOM 1009 C C . GLY A 1 126 ? 8.384 -17.841 2.799 1.00 34.88 126 GLY A C 1
ATOM 1010 O O . GLY A 1 126 ? 7.793 -16.789 2.586 1.00 34.88 126 GLY A O 1
ATOM 1011 N N . ARG A 1 127 ? 9.624 -18.069 2.363 1.00 36.94 127 ARG A N 1
ATOM 1012 C CA . ARG A 1 127 ? 10.240 -17.258 1.312 1.00 36.94 127 ARG A CA 1
ATOM 1013 C C . ARG A 1 127 ? 9.573 -17.675 0.001 1.00 36.94 127 ARG A C 1
ATOM 1015 O O . ARG A 1 127 ? 9.840 -18.775 -0.472 1.00 36.94 127 ARG A O 1
ATOM 1022 N N . LEU A 1 128 ? 8.713 -16.833 -0.563 1.00 36.69 128 LEU A N 1
ATOM 1023 C CA . LEU A 1 128 ? 8.351 -16.940 -1.973 1.00 36.69 128 LEU A CA 1
ATOM 1024 C C . LEU A 1 128 ? 9.049 -15.794 -2.706 1.00 36.69 128 LEU A C 1
ATOM 1026 O O . LEU A 1 128 ? 8.628 -14.645 -2.639 1.00 36.69 128 LEU A O 1
ATOM 1030 N N . LEU A 1 129 ? 10.186 -16.135 -3.308 1.00 36.97 129 LEU A N 1
ATOM 1031 C CA . LEU A 1 129 ? 10.777 -15.399 -4.417 1.00 36.97 129 LEU A CA 1
ATOM 1032 C C . LEU A 1 129 ? 10.306 -16.122 -5.679 1.00 36.97 129 LEU A C 1
ATOM 1034 O O . LEU A 1 129 ? 10.700 -17.272 -5.886 1.00 36.97 129 LEU A O 1
ATOM 1038 N N . LEU A 1 130 ? 9.468 -15.463 -6.472 1.00 35.03 130 LEU A N 1
ATOM 1039 C CA . LEU A 1 130 ? 9.362 -15.657 -7.916 1.00 35.03 130 LEU A CA 1
ATOM 1040 C C . LEU A 1 130 ? 9.337 -14.266 -8.548 1.00 35.03 130 LEU A C 1
ATOM 1042 O O . LEU A 1 130 ? 8.543 -13.431 -8.060 1.00 35.03 130 LEU A O 1
#

pLDDT: mean 79.74, std 17.06, range [34.88, 95.62]